Protein AF-A0A6J4K9T1-F1 (afdb_monomer)

Structure (mmCIF, N/CA/C/O backbone):
data_AF-A0A6J4K9T1-F1
#
_entry.id   AF-A0A6J4K9T1-F1
#
loop_
_atom_site.group_PDB
_atom_site.id
_atom_site.type_symbol
_atom_site.label_atom_id
_atom_site.label_alt_id
_atom_site.label_comp_id
_atom_site.label_asym_id
_atom_site.label_entity_id
_atom_site.label_seq_id
_atom_site.pdbx_PDB_ins_code
_atom_site.Cartn_x
_atom_site.Cartn_y
_atom_site.Cartn_z
_atom_site.occupancy
_atom_site.B_iso_or_equiv
_atom_site.auth_seq_id
_atom_site.auth_comp_id
_atom_site.auth_asym_id
_atom_site.auth_atom_id
_atom_site.pdbx_PDB_model_num
ATOM 1 N N . MET A 1 1 ? 82.562 -18.255 60.344 1.00 40.81 1 MET A N 1
ATOM 2 C CA . MET A 1 1 ? 82.765 -16.790 60.296 1.00 40.81 1 MET A CA 1
ATOM 3 C C . MET A 1 1 ? 81.410 -16.112 60.140 1.00 40.81 1 MET A C 1
ATOM 5 O O . MET A 1 1 ? 80.478 -16.750 59.678 1.00 40.81 1 MET A O 1
ATOM 9 N N . ARG A 1 2 ? 81.331 -14.870 60.625 1.00 43.62 2 ARG A N 1
ATOM 10 C CA . ARG A 1 2 ? 80.206 -13.910 60.675 1.00 43.62 2 ARG A CA 1
ATOM 11 C C . ARG A 1 2 ? 79.431 -13.850 59.331 1.00 43.62 2 ARG A C 1
ATOM 13 O O . ARG A 1 2 ? 80.030 -14.146 58.314 1.00 43.62 2 ARG A O 1
ATOM 20 N N . ALA A 1 3 ? 78.158 -13.469 59.212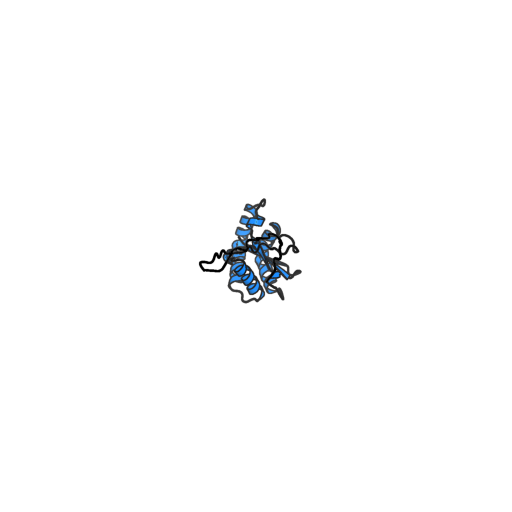 1.00 42.16 3 ALA A N 1
ATOM 21 C CA . ALA A 1 3 ? 77.449 -12.377 59.871 1.00 42.16 3 ALA A CA 1
ATOM 22 C C . ALA A 1 3 ? 75.918 -12.480 59.677 1.00 42.16 3 ALA A C 1
ATOM 24 O O . ALA A 1 3 ? 75.427 -13.123 58.754 1.00 42.16 3 ALA A O 1
ATOM 25 N N . ARG A 1 4 ? 75.197 -11.782 60.561 1.00 47.41 4 ARG A N 1
ATOM 26 C CA . ARG A 1 4 ? 73.766 -11.448 60.510 1.00 47.41 4 ARG A CA 1
ATOM 27 C C . ARG A 1 4 ? 73.543 -10.258 59.558 1.00 47.41 4 ARG A C 1
ATOM 29 O O . ARG A 1 4 ? 74.331 -9.321 59.610 1.00 47.41 4 ARG A O 1
ATOM 36 N N . ALA A 1 5 ? 72.430 -10.252 58.827 1.00 46.69 5 ALA A N 1
ATOM 37 C CA . ALA A 1 5 ? 71.669 -9.070 58.379 1.00 46.69 5 ALA A CA 1
ATOM 38 C C . ALA A 1 5 ? 70.255 -9.598 58.036 1.00 46.69 5 ALA A C 1
ATOM 40 O O . ALA A 1 5 ? 70.152 -10.506 57.223 1.00 46.69 5 ALA A O 1
ATOM 41 N N . LEU A 1 6 ? 69.156 -9.351 58.757 1.00 39.47 6 LEU A N 1
ATOM 42 C CA . LEU A 1 6 ? 68.533 -8.147 59.325 1.00 39.47 6 LEU A CA 1
ATOM 43 C C . LEU A 1 6 ? 67.742 -7.299 58.287 1.00 39.47 6 LEU A C 1
ATOM 45 O O . LEU A 1 6 ? 68.306 -6.349 57.771 1.00 39.47 6 LEU A O 1
ATOM 49 N N . ILE A 1 7 ? 66.442 -7.649 58.099 1.00 48.06 7 ILE A N 1
ATOM 50 C CA . ILE A 1 7 ? 65.214 -6.777 58.089 1.00 48.06 7 ILE A CA 1
ATOM 51 C C . ILE A 1 7 ? 65.052 -5.757 56.907 1.00 48.06 7 ILE A C 1
ATOM 53 O O . ILE A 1 7 ? 66.065 -5.227 56.474 1.00 48.06 7 ILE A O 1
ATOM 57 N N . PRO A 1 8 ? 63.844 -5.303 56.445 1.00 48.94 8 PRO A N 1
ATOM 58 C CA . PRO A 1 8 ? 62.465 -5.850 56.388 1.00 48.94 8 PRO A CA 1
ATOM 59 C C . PRO A 1 8 ? 61.668 -5.568 55.067 1.00 48.94 8 PRO A C 1
ATOM 61 O O . PRO A 1 8 ? 62.062 -4.782 54.218 1.00 48.94 8 PRO A O 1
ATOM 64 N N . ALA A 1 9 ? 60.467 -6.163 55.005 1.00 46.88 9 ALA A N 1
ATOM 65 C CA . ALA A 1 9 ? 59.168 -5.631 54.544 1.00 46.88 9 ALA A CA 1
ATOM 66 C C . ALA A 1 9 ? 59.029 -4.829 53.231 1.00 46.88 9 ALA A C 1
ATOM 68 O O . ALA A 1 9 ? 59.415 -3.669 53.136 1.00 46.88 9 ALA A O 1
ATOM 69 N N . ALA A 1 10 ? 58.196 -5.369 52.334 1.00 46.88 10 ALA A N 1
ATOM 70 C CA . ALA A 1 10 ? 57.276 -4.568 51.532 1.00 46.88 10 ALA A CA 1
ATOM 71 C C . ALA A 1 10 ? 55.947 -5.317 51.322 1.00 46.88 10 ALA A C 1
ATOM 73 O O . ALA A 1 10 ? 55.868 -6.303 50.600 1.00 46.88 10 ALA A O 1
ATOM 74 N N . PHE A 1 11 ? 54.955 -4.832 52.066 1.00 43.28 11 PHE A N 1
ATOM 75 C CA . PHE A 1 11 ? 53.536 -4.653 51.763 1.00 43.28 11 PHE A CA 1
ATOM 76 C C . PHE A 1 11 ? 52.710 -5.714 51.012 1.00 43.28 11 PHE A C 1
ATOM 78 O O . PHE A 1 11 ? 52.914 -6.053 49.853 1.00 43.28 11 PHE A O 1
ATOM 85 N N . PHE A 1 12 ? 51.652 -6.090 51.734 1.00 43.56 12 PHE A N 1
ATOM 86 C CA . PHE A 1 12 ? 50.377 -6.649 51.306 1.00 43.56 12 PHE A CA 1
ATOM 87 C C . PHE A 1 12 ? 49.790 -5.985 50.053 1.00 43.56 12 PHE A C 1
ATOM 89 O O . PHE A 1 12 ? 49.706 -4.763 49.965 1.00 43.56 12 PHE A O 1
ATOM 96 N N . GLY A 1 13 ? 49.244 -6.826 49.178 1.00 38.72 13 GLY A N 1
ATOM 97 C CA . GLY A 1 13 ? 48.376 -6.439 48.071 1.00 38.72 13 GLY A CA 1
ATOM 98 C C . GLY A 1 13 ? 47.809 -7.673 47.371 1.00 38.72 13 GLY A C 1
ATOM 99 O O . GLY A 1 13 ? 48.145 -7.939 46.225 1.00 38.72 13 GLY A O 1
ATOM 100 N N . LEU A 1 14 ? 47.007 -8.475 48.081 1.00 46.84 14 LEU A N 1
ATOM 101 C CA . LEU A 1 14 ? 46.292 -9.617 47.506 1.00 46.84 14 LEU A CA 1
ATOM 102 C C . LEU A 1 14 ? 45.036 -9.108 46.782 1.00 46.84 14 LEU A C 1
ATOM 104 O O . LEU A 1 14 ? 44.021 -8.846 47.422 1.00 46.84 14 LEU A O 1
ATOM 108 N N . ALA A 1 15 ? 45.101 -8.977 45.458 1.00 44.16 15 ALA A N 1
ATOM 109 C CA . ALA A 1 15 ? 43.915 -8.871 44.614 1.00 44.16 15 ALA A CA 1
ATOM 110 C C . ALA A 1 15 ? 43.649 -10.239 43.971 1.00 44.16 15 ALA A C 1
ATOM 112 O O . ALA A 1 15 ? 44.439 -10.744 43.175 1.00 44.16 15 ALA A O 1
ATOM 113 N N . LEU A 1 16 ? 42.543 -10.847 44.391 1.00 42.44 16 LEU A N 1
ATOM 114 C CA . LEU A 1 16 ? 41.995 -12.110 43.916 1.00 42.44 16 LEU A CA 1
ATOM 115 C C . LEU A 1 16 ? 41.516 -11.953 42.461 1.00 42.44 16 LEU A C 1
ATOM 117 O O . LEU A 1 16 ? 40.487 -11.330 42.217 1.00 42.44 16 LEU A O 1
ATOM 121 N N . VAL A 1 17 ? 42.242 -12.531 41.502 1.00 50.34 17 VAL A N 1
ATOM 122 C CA . VAL A 1 17 ? 41.735 -12.805 40.147 1.00 50.34 17 VAL A CA 1
ATOM 123 C C . VAL A 1 17 ? 41.299 -14.266 40.119 1.00 50.34 17 VAL A C 1
ATOM 125 O O . VAL A 1 17 ? 42.123 -15.175 40.198 1.00 50.34 17 VAL A O 1
ATOM 128 N N . ALA A 1 18 ? 39.987 -14.486 40.067 1.00 45.41 18 ALA A N 1
ATOM 129 C CA . ALA A 1 18 ? 39.406 -15.805 39.875 1.00 45.41 18 ALA A CA 1
ATOM 130 C C . ALA A 1 18 ? 39.447 -16.182 38.380 1.00 45.41 18 ALA A C 1
ATOM 132 O O . ALA A 1 18 ? 38.929 -15.451 37.540 1.00 45.41 18 ALA A O 1
ATOM 133 N N . THR A 1 19 ? 40.127 -17.304 38.100 1.00 47.69 19 THR A N 1
ATOM 134 C CA . THR A 1 19 ? 39.741 -18.446 37.231 1.00 47.69 19 THR A CA 1
ATOM 135 C C . THR A 1 19 ? 38.501 -18.257 36.345 1.00 47.69 19 THR A C 1
ATOM 137 O O . THR A 1 19 ? 37.472 -17.814 36.830 1.00 47.69 19 THR A O 1
ATOM 140 N N . GLY A 1 20 ? 38.451 -18.667 35.077 1.00 37.41 20 GLY A N 1
ATOM 141 C CA . GLY A 1 20 ? 39.096 -19.803 34.408 1.00 37.41 20 GLY A CA 1
ATOM 142 C C . GLY A 1 20 ? 38.054 -20.485 33.490 1.00 37.41 20 GLY A C 1
ATOM 143 O O . GLY A 1 20 ? 36.870 -20.463 33.801 1.00 37.41 20 GLY A O 1
ATOM 144 N N . CYS A 1 21 ? 38.513 -21.014 32.353 1.00 39.00 21 CYS A N 1
ATOM 145 C CA . CYS A 1 21 ? 37.803 -21.570 31.184 1.00 39.00 21 CYS A CA 1
ATOM 146 C C . CYS A 1 21 ? 36.594 -22.525 31.367 1.00 39.00 21 CYS A C 1
ATOM 148 O O . CYS A 1 21 ? 36.628 -23.417 32.206 1.00 39.00 21 CYS A O 1
ATOM 150 N N . SER A 1 22 ? 35.664 -22.390 30.402 1.00 39.03 22 SER A N 1
ATOM 151 C CA . SER A 1 22 ? 35.037 -23.397 29.503 1.00 39.03 22 SER A CA 1
ATOM 152 C C . SER A 1 22 ? 34.333 -24.644 30.065 1.00 39.03 22 SER A C 1
ATOM 154 O O . SER A 1 22 ? 34.987 -25.509 30.631 1.00 39.03 22 SER A O 1
ATOM 156 N N . ASP A 1 23 ? 33.036 -24.830 29.761 1.00 34.09 23 ASP A N 1
ATOM 157 C CA . ASP A 1 23 ? 32.579 -25.603 28.583 1.00 34.09 23 ASP A CA 1
ATOM 158 C C . ASP A 1 23 ? 31.049 -25.499 28.333 1.00 34.09 23 ASP A C 1
ATOM 160 O O . ASP A 1 23 ? 30.297 -24.962 29.142 1.00 34.09 23 ASP A O 1
ATOM 164 N N . SER A 1 24 ? 30.640 -25.968 27.155 1.00 46.19 24 SER A N 1
ATOM 165 C CA . SER A 1 24 ? 29.452 -25.661 26.334 1.00 46.19 24 SER A CA 1
ATOM 166 C C . SER A 1 24 ? 28.069 -26.146 26.822 1.00 46.19 24 SER A C 1
ATOM 168 O O . SER A 1 24 ? 27.961 -27.272 27.293 1.00 46.19 24 SER A O 1
ATOM 170 N N . ALA A 1 25 ? 26.996 -25.373 26.550 1.00 39.28 25 ALA A N 1
ATOM 171 C CA . ALA A 1 25 ? 25.706 -25.863 26.010 1.00 39.28 25 ALA A CA 1
ATOM 172 C C . ALA A 1 25 ? 24.668 -24.736 25.774 1.00 39.28 25 ALA A C 1
ATOM 174 O O . ALA A 1 25 ? 24.309 -24.001 26.688 1.00 39.28 25 ALA A O 1
ATOM 175 N N . THR A 1 26 ? 24.127 -24.724 24.552 1.00 39.22 26 THR A N 1
ATOM 176 C CA . THR A 1 26 ? 22.785 -24.256 24.153 1.00 39.22 26 THR A CA 1
ATOM 177 C C . THR A 1 26 ? 22.510 -22.746 24.106 1.00 39.22 26 THR A C 1
ATOM 179 O O . THR A 1 26 ? 22.250 -22.066 25.092 1.00 39.22 26 THR A O 1
ATOM 182 N N . THR A 1 27 ? 22.490 -22.272 22.862 1.00 47.31 27 THR A N 1
ATOM 183 C CA . THR A 1 27 ? 21.878 -21.057 22.316 1.00 47.31 27 THR A CA 1
ATOM 184 C C . THR A 1 27 ? 20.564 -20.655 22.996 1.00 47.31 27 THR A C 1
ATOM 186 O O . THR A 1 27 ? 19.648 -21.473 23.070 1.00 47.31 27 THR A O 1
ATOM 189 N N . PRO A 1 28 ? 20.381 -19.364 23.313 1.00 43.66 28 PRO A N 1
ATOM 190 C CA . PRO A 1 28 ? 19.084 -18.727 23.208 1.00 43.66 28 PRO A CA 1
ATOM 191 C C . PRO A 1 28 ? 19.063 -17.885 21.927 1.00 43.66 28 PRO A C 1
ATOM 193 O O . PRO A 1 28 ? 19.606 -16.784 21.881 1.00 43.66 28 PRO A O 1
ATOM 196 N N . ALA A 1 29 ? 18.436 -18.419 20.880 1.00 51.06 29 ALA A N 1
ATOM 197 C CA . ALA A 1 29 ? 17.723 -17.562 19.942 1.00 51.06 29 ALA A CA 1
ATOM 198 C C . ALA A 1 29 ? 16.371 -17.230 20.591 1.00 51.06 29 ALA A C 1
ATOM 200 O O . ALA A 1 29 ? 15.671 -18.137 21.042 1.00 51.06 29 ALA A O 1
ATOM 201 N N . PRO A 1 30 ? 16.070 -15.939 20.732 1.00 46.06 30 PRO A N 1
ATOM 202 C CA . PRO A 1 30 ? 14.807 -15.414 20.229 1.00 46.06 30 PRO A CA 1
ATOM 203 C C . PRO A 1 30 ? 15.136 -14.238 19.295 1.00 46.06 30 PRO A C 1
ATOM 205 O O . PRO A 1 30 ? 15.880 -13.328 19.650 1.00 46.06 30 PRO A O 1
ATOM 208 N N . GLU A 1 31 ? 14.874 -14.387 18.000 1.00 42.47 31 GLU A N 1
ATOM 209 C CA . GLU A 1 31 ? 13.623 -13.949 17.361 1.00 42.47 31 GLU A CA 1
ATOM 210 C C . GLU A 1 31 ? 13.395 -12.434 17.460 1.00 42.47 31 GLU A C 1
ATOM 212 O O . GLU A 1 31 ? 13.218 -11.869 18.534 1.00 42.47 31 GLU A O 1
ATOM 217 N N . ALA A 1 32 ? 13.383 -11.815 16.274 1.00 44.53 32 ALA A N 1
ATOM 218 C CA . ALA A 1 32 ? 12.759 -10.537 15.959 1.00 44.53 32 ALA A CA 1
ATOM 219 C C . ALA A 1 32 ? 13.144 -9.352 16.862 1.00 44.53 32 ALA A C 1
ATOM 221 O O . ALA A 1 32 ? 12.341 -8.810 17.620 1.00 44.53 32 ALA A O 1
ATOM 222 N N . ALA A 1 33 ? 14.370 -8.855 16.682 1.00 41.62 33 ALA A N 1
ATOM 223 C CA . ALA A 1 33 ? 14.696 -7.481 17.039 1.00 41.62 33 ALA A CA 1
ATOM 224 C C . ALA A 1 33 ? 13.925 -6.514 16.118 1.00 41.62 33 ALA A C 1
ATOM 226 O O . ALA A 1 33 ? 14.439 -6.064 15.101 1.00 41.62 33 ALA A O 1
ATOM 227 N N . SER A 1 34 ? 12.675 -6.233 16.489 1.00 40.00 34 SER A N 1
ATOM 228 C CA . SER A 1 34 ? 11.988 -4.946 16.344 1.00 40.00 34 SER A CA 1
ATOM 229 C C . SER A 1 34 ? 12.433 -4.071 15.160 1.00 40.00 34 SER A C 1
ATOM 231 O O . SER A 1 34 ? 13.280 -3.187 15.322 1.00 40.00 34 SER A O 1
ATOM 233 N N . PHE A 1 35 ? 11.764 -4.199 14.011 1.00 41.78 35 PHE A N 1
ATOM 234 C CA . PHE A 1 35 ? 11.728 -3.148 12.985 1.00 41.78 35 PHE A CA 1
ATOM 235 C C . PHE A 1 35 ? 10.827 -1.982 13.430 1.00 41.78 35 PHE A C 1
ATOM 237 O O . PHE A 1 35 ? 9.930 -1.536 12.728 1.00 41.78 35 PHE A O 1
ATOM 244 N N . ALA A 1 36 ? 11.082 -1.448 14.623 1.00 45.38 36 ALA A N 1
ATOM 245 C CA . ALA A 1 36 ? 10.528 -0.181 15.078 1.00 45.38 36 ALA A CA 1
ATOM 246 C C . ALA A 1 36 ? 11.588 0.910 14.897 1.00 45.38 36 ALA A C 1
ATOM 248 O O . ALA A 1 36 ? 12.098 1.482 15.858 1.00 45.38 36 ALA A O 1
ATOM 249 N N . ARG A 1 37 ? 11.950 1.198 13.646 1.00 39.38 37 ARG A N 1
ATOM 250 C CA . ARG A 1 37 ? 12.566 2.478 13.276 1.00 39.38 37 ARG A CA 1
ATOM 251 C C . ARG A 1 37 ? 11.948 2.952 11.976 1.00 39.38 37 ARG A C 1
ATOM 253 O O . ARG A 1 37 ? 12.546 2.889 10.911 1.00 39.38 37 ARG A O 1
ATOM 260 N N . GLN A 1 38 ? 10.724 3.458 12.114 1.00 44.59 38 GLN A N 1
ATOM 261 C CA . GLN A 1 38 ? 10.197 4.439 11.181 1.00 44.59 38 GLN A CA 1
ATOM 262 C C . GLN A 1 38 ? 11.260 5.526 11.005 1.00 44.59 38 GLN A C 1
ATOM 264 O O . GLN A 1 38 ? 11.734 6.100 11.987 1.00 44.59 38 GLN A O 1
ATOM 269 N N . ASN A 1 39 ? 11.645 5.772 9.759 1.00 34.34 39 ASN A N 1
ATOM 270 C CA . ASN A 1 39 ? 12.416 6.938 9.375 1.00 34.34 39 ASN A CA 1
ATOM 271 C C . ASN A 1 39 ? 11.690 8.197 9.907 1.00 34.34 39 ASN A C 1
ATOM 273 O O . ASN A 1 39 ? 10.565 8.464 9.485 1.00 34.34 39 ASN A O 1
ATOM 277 N N . PRO A 1 40 ? 12.265 8.956 10.860 1.00 37.34 40 PRO A N 1
ATOM 278 C CA . PRO A 1 40 ? 11.578 10.074 11.511 1.00 37.34 40 PRO A CA 1
ATOM 279 C C . PRO A 1 40 ? 11.470 11.336 10.635 1.00 37.34 40 PRO A C 1
ATOM 281 O O . PRO A 1 40 ? 11.013 12.367 11.120 1.00 37.34 40 PRO A O 1
ATOM 284 N N . ASN A 1 41 ? 11.890 11.287 9.364 1.00 37.81 41 ASN A N 1
ATOM 285 C CA . ASN A 1 41 ? 11.949 12.455 8.476 1.00 37.81 41 ASN A CA 1
ATOM 286 C C . ASN A 1 41 ? 10.816 12.559 7.443 1.00 37.81 41 ASN A C 1
ATOM 288 O O . ASN A 1 41 ? 10.856 13.432 6.579 1.00 37.81 41 ASN A O 1
ATOM 292 N N . THR A 1 42 ? 9.787 11.722 7.523 1.00 46.84 42 THR A N 1
ATOM 293 C CA . THR A 1 42 ? 8.677 11.711 6.557 1.00 46.84 42 THR A CA 1
ATOM 294 C C . THR A 1 42 ? 7.368 11.581 7.324 1.00 46.84 42 THR A C 1
ATOM 296 O O . THR A 1 42 ? 7.241 10.696 8.166 1.00 46.84 42 THR A O 1
ATOM 299 N N . GLY A 1 43 ? 6.446 12.525 7.103 1.00 56.50 43 GLY A N 1
ATOM 300 C CA . GLY A 1 43 ? 5.259 12.767 7.928 1.00 56.50 43 GLY A CA 1
ATOM 301 C C . GLY A 1 43 ? 4.527 11.500 8.376 1.00 56.50 43 GLY A C 1
ATOM 302 O O . GLY A 1 43 ? 4.362 10.547 7.618 1.00 56.50 43 GLY A O 1
ATOM 303 N N . GLN A 1 44 ? 4.093 11.495 9.634 1.00 66.56 44 GLN A N 1
ATOM 304 C CA . GLN A 1 44 ? 3.349 10.389 10.225 1.00 66.56 44 GLN A CA 1
ATOM 305 C C . GLN A 1 44 ? 2.117 10.073 9.363 1.00 66.56 44 GLN A C 1
ATOM 307 O O . GLN A 1 44 ? 1.254 10.929 9.185 1.00 66.56 44 GLN A O 1
ATOM 312 N N . ALA A 1 45 ? 2.042 8.854 8.821 1.00 81.69 45 ALA A N 1
ATOM 313 C CA . ALA A 1 45 ? 0.829 8.378 8.151 1.00 81.69 45 ALA A CA 1
ATOM 314 C C . ALA A 1 45 ? -0.377 8.542 9.087 1.00 81.69 45 ALA A C 1
ATOM 316 O O . ALA A 1 45 ? -0.294 8.210 10.270 1.00 81.69 45 ALA A O 1
ATOM 317 N N . THR A 1 46 ? -1.479 9.071 8.560 1.00 88.50 46 THR A N 1
ATOM 318 C CA . THR A 1 46 ? -2.706 9.323 9.324 1.00 88.50 46 THR A CA 1
ATOM 319 C C . THR A 1 46 ? -3.843 8.421 8.850 1.00 88.50 46 THR A C 1
ATOM 321 O O . THR A 1 46 ? -3.796 7.869 7.752 1.00 88.50 46 THR A O 1
ATOM 324 N N . PHE A 1 47 ? -4.916 8.331 9.639 1.00 88.00 47 PHE A N 1
ATOM 325 C CA . PHE A 1 47 ? -6.155 7.670 9.215 1.00 88.00 47 PHE A CA 1
ATOM 326 C C . PHE A 1 47 ? -6.699 8.245 7.893 1.00 88.00 47 PHE A C 1
ATOM 328 O O . PHE A 1 47 ? -7.187 7.506 7.045 1.00 88.00 47 PHE A O 1
ATOM 335 N N . GLY A 1 48 ? -6.550 9.555 7.668 1.00 87.06 48 GLY A N 1
ATOM 336 C CA . GLY A 1 48 ? -6.932 10.190 6.405 1.00 87.06 48 GLY A CA 1
ATOM 337 C C . GLY A 1 48 ? -6.115 9.692 5.209 1.00 87.06 48 GLY A C 1
ATOM 338 O O . GLY A 1 48 ? -6.690 9.470 4.147 1.00 87.06 48 GLY A O 1
ATOM 339 N N . ASN A 1 49 ? -4.807 9.460 5.387 1.00 89.56 49 ASN A N 1
ATOM 340 C CA . ASN A 1 49 ? -3.954 8.875 4.344 1.00 89.56 49 ASN A CA 1
ATOM 341 C C . ASN A 1 49 ? -4.415 7.463 3.979 1.00 89.56 49 ASN A C 1
ATOM 343 O O . ASN A 1 49 ? -4.515 7.154 2.800 1.00 89.56 49 ASN A O 1
ATOM 347 N N . LEU A 1 50 ? -4.757 6.638 4.973 1.00 91.19 50 LEU A N 1
ATOM 348 C CA . LEU A 1 50 ? -5.273 5.288 4.738 1.00 91.19 50 LEU A CA 1
ATOM 349 C C . LEU A 1 50 ? -6.568 5.309 3.914 1.00 91.19 50 LEU A C 1
ATOM 351 O O . LEU A 1 50 ? -6.674 4.612 2.909 1.00 91.19 50 LEU A O 1
ATOM 355 N N . ILE A 1 51 ? -7.546 6.131 4.310 1.00 91.25 51 ILE A N 1
ATOM 356 C CA . ILE A 1 51 ? -8.819 6.234 3.580 1.00 91.25 51 ILE A CA 1
ATOM 357 C C . ILE A 1 51 ? -8.594 6.767 2.159 1.00 91.25 51 ILE A C 1
ATOM 359 O O . ILE A 1 51 ? -9.212 6.282 1.212 1.00 91.25 51 ILE A O 1
ATOM 363 N N . ALA A 1 52 ? -7.693 7.738 1.985 1.00 90.94 52 ALA A N 1
ATOM 364 C CA . ALA A 1 52 ? -7.325 8.231 0.662 1.00 90.94 52 ALA A CA 1
ATOM 365 C C . ALA A 1 52 ? -6.654 7.142 -0.190 1.00 90.94 52 ALA A C 1
ATOM 367 O O . ALA A 1 52 ? -7.002 7.007 -1.359 1.00 90.94 52 ALA A O 1
ATOM 368 N N . ALA A 1 53 ? -5.750 6.350 0.388 1.00 93.38 53 ALA A N 1
ATOM 369 C CA . ALA A 1 53 ? -5.071 5.254 -0.294 1.00 93.38 53 ALA A CA 1
ATOM 370 C C . ALA A 1 53 ? -6.052 4.160 -0.735 1.00 93.38 53 ALA A C 1
ATOM 372 O O . ALA A 1 53 ? -5.998 3.730 -1.884 1.00 93.38 53 ALA A O 1
ATOM 373 N N . LEU A 1 54 ? -6.998 3.780 0.135 1.00 93.12 54 LEU A N 1
ATOM 374 C CA . LEU A 1 54 ? -8.070 2.826 -0.180 1.00 93.12 54 LEU A CA 1
ATOM 375 C C . LEU A 1 54 ? -8.938 3.297 -1.349 1.00 93.12 54 LEU A C 1
ATOM 377 O O . LEU A 1 54 ? -9.219 2.529 -2.257 1.00 93.12 54 LEU A O 1
ATOM 381 N N . ASN A 1 55 ? -9.317 4.574 -1.363 1.00 92.00 55 ASN A N 1
ATOM 382 C CA . ASN A 1 55 ? -10.151 5.124 -2.434 1.00 92.00 55 ASN A CA 1
ATOM 383 C C . ASN A 1 55 ? -9.385 5.366 -3.749 1.00 92.00 55 ASN A C 1
ATOM 385 O O . ASN A 1 55 ? -10.000 5.731 -4.74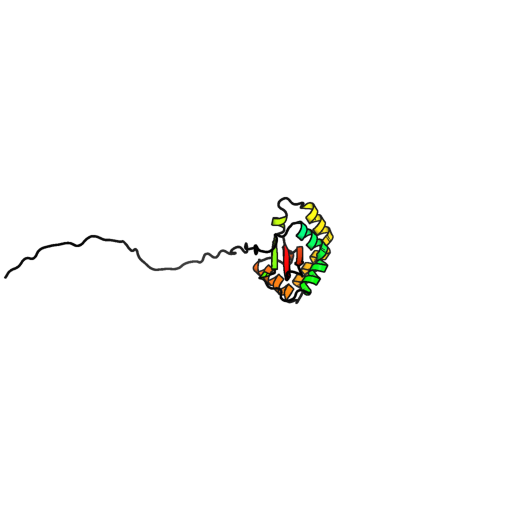8 1.00 92.00 55 ASN A O 1
ATOM 389 N N . ASN A 1 56 ? -8.053 5.229 -3.756 1.00 93.62 56 ASN A N 1
ATOM 390 C CA . ASN A 1 56 ? -7.197 5.504 -4.915 1.00 93.62 56 ASN A CA 1
ATOM 391 C C . ASN A 1 56 ? -6.269 4.326 -5.260 1.00 93.62 56 ASN A C 1
ATOM 393 O O . ASN A 1 56 ? -5.231 4.531 -5.890 1.00 93.62 56 ASN A O 1
ATOM 397 N N . VAL A 1 57 ? -6.637 3.093 -4.896 1.00 93.31 57 VAL A N 1
ATOM 398 C CA . VAL A 1 57 ? -5.801 1.897 -5.104 1.00 93.31 57 VAL A CA 1
ATOM 399 C C . VAL A 1 57 ? -5.322 1.763 -6.551 1.00 93.31 57 VAL A C 1
ATOM 401 O O . VAL A 1 57 ? -4.123 1.639 -6.783 1.00 93.31 57 VAL A O 1
ATOM 404 N N . ALA A 1 58 ? -6.221 1.868 -7.535 1.00 92.31 58 ALA A N 1
ATOM 405 C CA . ALA A 1 58 ? -5.851 1.751 -8.948 1.00 92.31 58 ALA A CA 1
ATOM 406 C C . ALA A 1 58 ? -4.830 2.817 -9.390 1.00 92.31 58 ALA A C 1
ATOM 408 O O . ALA A 1 58 ? -3.918 2.535 -10.165 1.00 92.31 58 ALA A O 1
ATOM 409 N N . VAL A 1 59 ? -4.957 4.047 -8.881 1.00 93.88 59 VAL A N 1
ATOM 410 C CA . VAL A 1 59 ? -3.998 5.128 -9.156 1.00 93.88 59 VAL A CA 1
ATOM 411 C C . VAL A 1 59 ? -2.653 4.820 -8.507 1.00 93.88 59 VAL A C 1
ATOM 413 O O . VAL A 1 59 ? -1.618 4.989 -9.142 1.00 93.88 59 VAL A O 1
ATOM 416 N N . ASN A 1 60 ? -2.661 4.321 -7.273 1.00 94.12 60 ASN A N 1
ATOM 417 C CA . ASN A 1 60 ? -1.444 3.992 -6.541 1.00 94.12 60 ASN A CA 1
ATOM 418 C C . ASN A 1 60 ? -0.703 2.786 -7.133 1.00 94.12 60 ASN A C 1
ATOM 420 O O . ASN A 1 60 ? 0.522 2.806 -7.160 1.00 94.12 60 ASN A O 1
ATOM 424 N N . ILE A 1 61 ? -1.406 1.801 -7.699 1.00 94.19 61 ILE A N 1
ATOM 425 C CA . ILE A 1 61 ? -0.788 0.724 -8.492 1.00 94.19 61 ILE A CA 1
ATOM 426 C C . ILE A 1 61 ? -0.052 1.311 -9.702 1.00 94.19 61 ILE A C 1
ATOM 428 O O . ILE A 1 61 ? 1.151 1.108 -9.841 1.00 94.19 61 ILE A O 1
ATOM 432 N N . ASN A 1 62 ? -0.737 2.115 -10.523 1.00 94.31 62 ASN A N 1
ATOM 433 C CA . ASN A 1 62 ? -0.119 2.739 -11.700 1.00 94.31 62 ASN A CA 1
ATOM 434 C C . ASN A 1 62 ? 1.074 3.633 -11.317 1.00 94.31 62 ASN A C 1
ATOM 436 O O . ASN A 1 62 ? 2.089 3.667 -12.009 1.00 94.31 62 ASN A O 1
ATOM 440 N N . ASN A 1 63 ? 0.961 4.363 -10.206 1.00 94.38 63 ASN A N 1
ATOM 441 C CA . ASN A 1 63 ? 2.039 5.200 -9.695 1.00 94.38 63 ASN A CA 1
ATOM 442 C C . ASN A 1 63 ? 3.236 4.364 -9.234 1.00 94.38 63 ASN A C 1
ATOM 444 O O . ASN A 1 63 ? 4.368 4.764 -9.492 1.00 94.38 63 ASN A O 1
ATOM 448 N N . LEU A 1 64 ? 3.006 3.220 -8.579 1.00 94.00 64 LEU A N 1
ATOM 449 C CA . LEU A 1 64 ? 4.073 2.310 -8.163 1.00 94.00 64 LEU A CA 1
ATOM 450 C C . LEU A 1 64 ? 4.820 1.763 -9.379 1.00 94.00 64 LEU A C 1
ATOM 452 O O . LEU A 1 64 ? 6.045 1.711 -9.369 1.00 94.00 64 LEU A O 1
ATOM 456 N N . GLU A 1 65 ? 4.103 1.412 -10.445 1.00 93.00 65 GLU A N 1
ATOM 457 C CA . GLU A 1 65 ? 4.724 0.967 -11.695 1.00 93.00 65 GLU A CA 1
ATOM 458 C C . GLU A 1 65 ? 5.528 2.074 -12.386 1.00 93.00 65 GLU A C 1
ATOM 460 O O . GLU A 1 65 ? 6.526 1.785 -13.045 1.00 93.00 65 GLU A O 1
ATOM 465 N N . ALA A 1 66 ? 5.102 3.331 -12.238 1.00 92.00 66 ALA A N 1
ATOM 466 C CA . ALA A 1 66 ? 5.731 4.494 -12.858 1.00 92.00 66 ALA A CA 1
ATOM 467 C C . ALA A 1 66 ? 6.909 5.080 -12.059 1.00 92.00 66 ALA A C 1
ATOM 469 O O . ALA A 1 66 ? 7.628 5.941 -12.581 1.00 92.00 66 ALA A O 1
ATOM 470 N N . LEU A 1 67 ? 7.105 4.663 -10.803 1.00 91.44 67 LEU A N 1
ATOM 471 C CA . LEU A 1 67 ? 8.265 5.071 -10.017 1.00 91.44 67 LEU A CA 1
ATOM 472 C C . LEU A 1 67 ? 9.555 4.574 -10.676 1.00 91.44 67 LEU A C 1
ATOM 474 O O . LEU A 1 67 ? 9.625 3.466 -11.200 1.00 91.44 67 LEU A O 1
ATOM 478 N N . ASN A 1 68 ? 10.591 5.405 -10.628 1.00 86.25 68 ASN A N 1
ATOM 479 C CA . ASN A 1 68 ? 11.939 5.012 -11.019 1.00 86.25 68 ASN A CA 1
ATOM 480 C C . ASN A 1 68 ? 12.805 5.007 -9.762 1.00 86.25 68 ASN A C 1
ATOM 482 O O . ASN A 1 68 ? 12.684 5.917 -8.942 1.00 86.25 68 ASN A O 1
ATOM 486 N N . ASP A 1 69 ? 13.668 4.001 -9.644 1.00 85.69 69 ASP A N 1
ATOM 487 C CA . ASP A 1 69 ? 14.676 3.892 -8.586 1.00 85.69 69 ASP A CA 1
ATOM 488 C C . ASP A 1 69 ? 14.107 3.824 -7.155 1.00 85.69 69 ASP A C 1
ATOM 490 O O . ASP A 1 69 ? 14.669 4.417 -6.233 1.00 85.69 69 ASP A O 1
ATOM 494 N N . LEU A 1 70 ? 13.004 3.089 -6.945 1.00 92.94 70 LEU A N 1
ATOM 495 C CA . LEU A 1 70 ? 12.538 2.788 -5.589 1.00 92.94 70 LEU A CA 1
ATOM 496 C C . LEU A 1 70 ? 13.614 1.982 -4.843 1.00 92.94 70 LEU A C 1
ATOM 498 O O . LEU A 1 70 ? 14.261 1.104 -5.414 1.00 92.94 70 LEU A O 1
ATOM 502 N N . THR A 1 71 ? 13.802 2.244 -3.554 1.00 93.00 71 THR A N 1
ATOM 503 C CA . THR A 1 71 ? 14.645 1.409 -2.692 1.00 93.00 71 THR A CA 1
ATOM 504 C C . THR A 1 71 ? 13.886 0.967 -1.447 1.00 93.00 71 THR A C 1
ATOM 506 O O . THR A 1 71 ? 12.872 1.548 -1.069 1.00 93.00 71 THR A O 1
ATOM 509 N N . VAL A 1 72 ? 14.411 -0.044 -0.750 1.00 91.56 72 VAL A N 1
ATOM 510 C CA . VAL A 1 72 ? 13.860 -0.532 0.530 1.00 91.56 72 VAL A CA 1
ATOM 511 C C . VAL A 1 72 ? 13.706 0.601 1.558 1.00 91.56 72 VAL A C 1
ATOM 513 O O . VAL A 1 72 ? 12.795 0.568 2.377 1.00 91.56 72 VAL A O 1
ATOM 516 N N . ALA A 1 73 ? 14.568 1.625 1.517 1.00 91.25 73 ALA A N 1
ATOM 517 C CA . ALA A 1 73 ? 14.511 2.759 2.443 1.00 91.25 73 ALA A CA 1
ATOM 518 C C . ALA A 1 73 ? 13.353 3.735 2.158 1.00 91.25 73 ALA A C 1
ATOM 520 O O . ALA A 1 73 ? 12.991 4.522 3.038 1.00 91.25 73 ALA A O 1
ATOM 521 N N . ASP A 1 74 ? 12.785 3.678 0.953 1.00 93.06 74 ASP A N 1
ATOM 522 C CA . ASP A 1 74 ? 11.685 4.531 0.497 1.00 93.06 74 ASP A CA 1
ATOM 523 C C . ASP A 1 74 ? 10.311 3.890 0.738 1.00 93.06 74 ASP A C 1
ATOM 525 O O . ASP A 1 74 ? 9.277 4.556 0.618 1.00 93.06 74 ASP A O 1
ATOM 529 N N . VAL A 1 75 ? 10.295 2.602 1.101 1.00 92.56 75 VAL A N 1
ATOM 530 C CA . VAL A 1 75 ? 9.088 1.859 1.461 1.00 92.56 75 VAL A CA 1
ATOM 531 C C . VAL A 1 75 ? 8.892 1.897 2.973 1.00 92.56 75 VAL A C 1
ATOM 533 O O . VAL A 1 75 ? 9.772 1.551 3.762 1.00 92.56 75 VAL A O 1
ATOM 536 N N . ARG A 1 76 ? 7.696 2.297 3.396 1.00 92.12 76 ARG A N 1
ATOM 537 C CA . ARG A 1 76 ? 7.285 2.346 4.798 1.00 92.12 76 ARG A CA 1
ATOM 538 C C . ARG A 1 76 ? 6.058 1.477 4.993 1.00 92.12 76 ARG A C 1
ATOM 540 O O . ARG A 1 76 ? 5.056 1.679 4.320 1.00 92.12 76 ARG A O 1
ATOM 547 N N . VAL A 1 77 ? 6.104 0.574 5.964 1.00 92.62 77 VAL A N 1
ATOM 548 C CA . VAL A 1 77 ? 4.949 -0.254 6.324 1.00 92.62 77 VAL A CA 1
ATOM 549 C C . VAL A 1 77 ? 4.285 0.290 7.582 1.00 92.62 77 VAL A C 1
ATOM 551 O O . VAL A 1 77 ? 4.963 0.705 8.526 1.00 92.62 77 VAL A O 1
ATOM 554 N N . ILE A 1 78 ? 2.955 0.341 7.569 1.00 91.62 78 ILE A N 1
ATOM 555 C CA . ILE A 1 78 ? 2.130 0.880 8.644 1.00 91.62 78 ILE A CA 1
ATOM 556 C C . ILE A 1 78 ? 1.074 -0.127 9.037 1.00 91.62 78 ILE A C 1
ATOM 558 O O . ILE A 1 78 ? 0.242 -0.514 8.217 1.00 91.62 78 ILE A O 1
ATOM 562 N N . ASN A 1 79 ? 1.087 -0.486 10.319 1.00 91.00 79 ASN A N 1
ATOM 563 C CA . ASN A 1 79 ? -0.001 -1.234 10.906 1.00 91.00 79 ASN A CA 1
ATOM 564 C C . ASN A 1 79 ? -1.220 -0.309 11.067 1.00 91.00 79 ASN A C 1
ATOM 566 O O . ASN A 1 79 ? -1.142 0.785 11.632 1.00 91.00 79 ASN A O 1
ATOM 570 N N . VAL A 1 80 ? -2.350 -0.735 10.516 1.00 89.94 80 VAL A N 1
ATOM 571 C CA . VAL A 1 80 ? -3.619 -0.008 10.539 1.00 89.94 80 VAL A CA 1
ATOM 572 C C . VAL A 1 80 ? -4.166 0.105 11.960 1.00 89.94 80 VAL A C 1
ATOM 574 O O . VAL A 1 80 ? -4.768 1.128 12.284 1.00 89.94 80 VAL A O 1
ATOM 577 N N . GLU A 1 81 ? -3.914 -0.874 12.829 1.00 88.00 81 GLU A N 1
ATOM 578 C CA . GLU A 1 81 ? -4.310 -0.845 14.240 1.00 88.00 81 GLU A CA 1
ATOM 579 C C . GLU A 1 81 ? -3.716 0.367 14.976 1.00 88.00 81 GLU A C 1
ATOM 581 O O . GLU A 1 81 ? -4.419 1.021 15.754 1.00 88.00 81 GLU A O 1
ATOM 586 N N . ASP A 1 82 ? -2.481 0.761 14.643 1.00 86.56 82 ASP A N 1
ATOM 587 C CA . ASP A 1 82 ? -1.837 1.961 15.198 1.00 86.56 82 ASP A CA 1
ATOM 588 C C . ASP A 1 82 ? -2.584 3.247 14.808 1.00 86.56 82 ASP A C 1
ATOM 590 O O . ASP A 1 82 ? -2.594 4.232 15.553 1.00 86.56 82 ASP A O 1
ATOM 594 N N . LEU A 1 83 ? -3.236 3.244 13.642 1.00 84.81 83 LEU A N 1
ATOM 595 C CA . LEU A 1 83 ? -4.029 4.365 13.143 1.00 84.81 83 LEU A CA 1
ATOM 596 C C . LEU A 1 83 ? -5.460 4.357 13.678 1.00 84.81 83 LEU A C 1
ATOM 598 O O . LEU A 1 83 ? -6.155 5.359 13.532 1.00 84.81 83 LEU A O 1
ATOM 602 N N . LEU A 1 84 ? -5.931 3.265 14.279 1.00 83.88 84 LEU A N 1
ATOM 603 C CA . LEU A 1 84 ? -7.307 3.147 14.762 1.00 83.88 84 LEU A CA 1
ATOM 604 C C . LEU A 1 84 ? -7.503 3.671 16.186 1.00 83.88 84 LEU A C 1
ATOM 606 O O . LEU A 1 84 ? -8.644 3.910 16.589 1.00 83.88 84 LEU A O 1
ATOM 610 N N . ASN A 1 85 ? -6.427 3.912 16.938 1.00 77.56 85 ASN A N 1
ATOM 611 C CA . ASN A 1 85 ? -6.513 4.368 18.322 1.00 77.56 85 ASN A CA 1
ATOM 612 C C . ASN A 1 85 ? -7.121 5.788 18.415 1.00 77.56 85 ASN A C 1
ATOM 614 O O . ASN A 1 85 ? -6.437 6.795 18.235 1.00 77.56 85 ASN A O 1
ATOM 618 N N . GLY A 1 86 ? -8.435 5.860 18.658 1.00 69.69 86 GLY A N 1
ATOM 619 C CA . GLY A 1 86 ? -9.217 7.103 18.691 1.00 69.69 86 GLY A CA 1
ATOM 620 C C . GLY A 1 86 ? -9.886 7.503 17.367 1.00 69.69 86 GLY A C 1
ATOM 621 O O . GLY A 1 86 ? -10.478 8.580 17.305 1.00 69.69 86 GLY A O 1
ATOM 622 N N . ASN A 1 87 ? -9.828 6.659 16.330 1.00 81.44 87 ASN A N 1
ATOM 623 C CA . ASN A 1 87 ? -10.447 6.915 15.023 1.00 81.44 87 ASN A CA 1
ATOM 624 C C . ASN A 1 87 ? -11.716 6.080 14.787 1.00 81.44 87 ASN A C 1
ATOM 626 O O . ASN A 1 87 ? -12.050 5.163 15.536 1.00 81.44 87 ASN A O 1
ATOM 630 N N . ASN A 1 88 ? -12.463 6.431 13.736 1.00 83.06 88 ASN A N 1
ATOM 631 C CA . ASN A 1 88 ? -13.737 5.795 13.421 1.00 83.06 88 ASN A CA 1
ATOM 632 C C . ASN A 1 88 ? -13.533 4.462 12.673 1.00 83.06 88 ASN A C 1
ATOM 634 O O . ASN A 1 88 ? -13.418 4.438 11.447 1.00 83.06 88 ASN A O 1
ATOM 638 N N . VAL A 1 89 ? -13.547 3.353 13.417 1.00 87.31 89 VAL A N 1
ATOM 639 C CA . VAL A 1 89 ? -13.474 1.982 12.874 1.00 87.31 89 VAL A CA 1
ATOM 640 C C . VAL A 1 89 ? -14.600 1.703 11.870 1.00 87.31 89 VAL A C 1
ATOM 642 O O . VAL A 1 89 ? -14.379 1.012 10.880 1.00 87.31 89 VAL A O 1
ATOM 645 N N . GLU A 1 90 ? -15.790 2.279 12.065 1.00 87.69 90 GLU A N 1
ATOM 646 C CA . GLU A 1 90 ? -16.911 2.132 11.129 1.00 87.69 90 GLU A CA 1
ATOM 647 C C . GLU A 1 90 ? -16.590 2.774 9.774 1.00 87.69 90 GLU A C 1
ATOM 649 O O . GLU A 1 90 ? -16.884 2.198 8.730 1.00 87.69 90 GLU A O 1
ATOM 654 N N . ALA A 1 91 ? -15.918 3.930 9.774 1.00 85.75 91 ALA A N 1
ATOM 655 C CA . ALA A 1 91 ? -15.481 4.578 8.541 1.00 85.75 91 ALA A CA 1
ATOM 656 C C . ALA A 1 91 ? -14.438 3.737 7.789 1.00 85.75 91 ALA A C 1
ATOM 658 O O . ALA A 1 91 ? -14.516 3.644 6.565 1.00 85.75 91 ALA A O 1
ATOM 659 N N . LEU A 1 92 ? -13.509 3.086 8.504 1.00 89.56 92 LEU A N 1
ATOM 660 C CA . LEU A 1 92 ? -12.571 2.146 7.886 1.00 89.56 92 LEU A CA 1
ATOM 661 C C . LEU A 1 92 ? -13.303 0.935 7.311 1.00 89.56 92 LEU A C 1
ATOM 663 O O . LEU A 1 92 ? -13.065 0.574 6.165 1.00 89.56 92 LEU A O 1
ATOM 667 N N . ASN A 1 93 ? -14.208 0.330 8.080 1.00 90.50 93 ASN A N 1
ATOM 668 C CA . ASN A 1 93 ? -14.952 -0.841 7.632 1.00 90.50 93 ASN A CA 1
ATOM 669 C C . ASN A 1 93 ? -15.798 -0.519 6.391 1.00 90.50 93 ASN A C 1
ATOM 671 O O . ASN A 1 93 ? -15.826 -1.288 5.437 1.00 90.50 93 ASN A O 1
ATOM 675 N N . ASN A 1 94 ? -16.432 0.654 6.355 1.00 89.50 94 ASN A N 1
ATOM 676 C CA . ASN A 1 94 ? -17.161 1.124 5.179 1.00 89.50 94 ASN A CA 1
ATOM 677 C C . ASN A 1 94 ? -16.229 1.346 3.982 1.00 89.50 94 ASN A C 1
ATOM 679 O O . ASN A 1 94 ? -16.570 0.949 2.871 1.00 89.50 94 ASN A O 1
ATOM 683 N N . ALA A 1 95 ? -15.053 1.944 4.191 1.00 89.75 95 ALA A N 1
ATOM 684 C CA . ALA A 1 95 ? -14.069 2.119 3.125 1.00 89.75 95 ALA A CA 1
ATOM 685 C C . ALA A 1 95 ? -13.560 0.772 2.590 1.00 89.75 95 ALA A C 1
ATOM 687 O O . ALA A 1 95 ? -13.487 0.602 1.379 1.00 89.75 95 ALA A O 1
ATOM 688 N N . LEU A 1 96 ? -13.274 -0.198 3.459 1.00 92.31 96 LEU A N 1
ATOM 689 C CA . LEU A 1 96 ? -12.863 -1.544 3.055 1.00 92.31 96 LEU A CA 1
ATOM 690 C C . LEU A 1 96 ? -13.965 -2.263 2.282 1.00 92.31 96 LEU A C 1
ATOM 692 O O . LEU A 1 96 ? -13.708 -2.755 1.194 1.00 92.31 96 LEU A O 1
ATOM 696 N N . ASN A 1 97 ? -15.202 -2.251 2.782 1.00 93.00 97 ASN A N 1
ATOM 697 C CA . ASN A 1 97 ? -16.330 -2.884 2.096 1.00 93.00 97 ASN A CA 1
ATOM 698 C C . ASN A 1 97 ? -16.598 -2.261 0.719 1.00 93.00 97 ASN A C 1
ATOM 700 O O . ASN A 1 97 ? -16.960 -2.967 -0.218 1.00 93.00 97 ASN A O 1
ATOM 704 N N . ASN A 1 98 ? -16.411 -0.946 0.584 1.00 92.62 98 ASN A N 1
ATOM 705 C CA . ASN A 1 98 ? -16.603 -0.256 -0.689 1.00 92.62 98 ASN A CA 1
ATOM 706 C C . ASN A 1 98 ? -15.464 -0.506 -1.685 1.00 92.62 98 ASN A C 1
ATOM 708 O O . ASN A 1 98 ? -15.706 -0.428 -2.886 1.00 92.62 98 ASN A O 1
ATOM 712 N N . ASN A 1 99 ? -14.254 -0.795 -1.199 1.00 93.31 99 ASN A N 1
ATOM 713 C CA . ASN A 1 99 ? -13.062 -0.991 -2.024 1.00 93.31 99 ASN A CA 1
ATOM 714 C C . ASN A 1 99 ? -12.578 -2.457 -2.032 1.00 93.31 99 ASN A C 1
ATOM 716 O O . ASN A 1 99 ? -11.475 -2.715 -2.492 1.00 93.31 99 ASN A O 1
ATOM 720 N N . ASP A 1 100 ? -13.366 -3.429 -1.553 1.00 93.81 100 ASP A N 1
ATOM 721 C CA . ASP A 1 100 ? -12.943 -4.838 -1.410 1.00 93.81 100 ASP A CA 1
ATOM 722 C C . ASP A 1 100 ? -12.412 -5.430 -2.726 1.00 93.81 100 ASP A C 1
ATOM 724 O O . ASP A 1 100 ? -11.372 -6.088 -2.761 1.00 93.81 100 ASP A O 1
ATOM 728 N N . VAL A 1 101 ? -13.077 -5.114 -3.841 1.00 94.56 101 VAL A N 1
ATOM 729 C CA . VAL A 1 101 ? -12.627 -5.511 -5.182 1.00 94.56 101 VAL A CA 1
ATOM 730 C C . VAL A 1 101 ? -11.251 -4.923 -5.497 1.00 94.56 101 VAL A C 1
ATOM 732 O O . VAL A 1 101 ? -10.368 -5.653 -5.937 1.00 94.56 101 VAL A O 1
ATOM 735 N N . ASP A 1 102 ? -11.047 -3.632 -5.241 1.00 94.81 102 ASP A N 1
ATOM 736 C CA . ASP A 1 102 ? -9.783 -2.952 -5.524 1.00 94.81 102 ASP A CA 1
ATOM 737 C C . ASP A 1 102 ? -8.655 -3.435 -4.603 1.00 94.81 102 ASP A C 1
ATOM 739 O O . ASP A 1 102 ? -7.525 -3.615 -5.053 1.00 94.81 102 ASP A O 1
ATOM 743 N N . VAL A 1 103 ? -8.954 -3.729 -3.335 1.00 94.25 103 VAL A N 1
ATOM 744 C CA . VAL A 1 103 ? -7.999 -4.346 -2.402 1.00 94.25 103 VAL A CA 1
ATOM 745 C C . VAL A 1 103 ? -7.556 -5.718 -2.912 1.00 94.25 103 VAL A C 1
ATOM 747 O O . VAL A 1 103 ? -6.36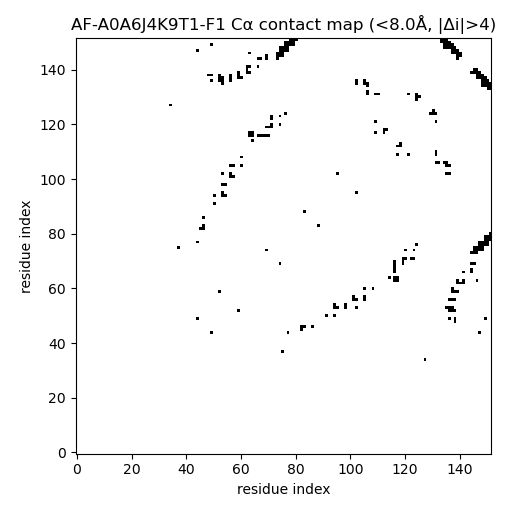7 -6.034 -2.874 1.00 94.25 103 VAL A O 1
ATOM 750 N N . ASN A 1 104 ? -8.478 -6.524 -3.439 1.00 95.31 104 ASN A N 1
ATOM 751 C CA . ASN A 1 104 ? -8.124 -7.806 -4.046 1.00 95.31 104 ASN A CA 1
ATOM 752 C C . ASN A 1 104 ? -7.273 -7.618 -5.312 1.00 95.31 104 ASN A C 1
ATOM 754 O O . ASN A 1 104 ? -6.269 -8.308 -5.462 1.00 95.31 104 ASN A O 1
ATOM 758 N N . VAL A 1 105 ? -7.581 -6.625 -6.155 1.00 95.88 105 VAL A N 1
ATOM 759 C CA . VAL A 1 105 ? -6.741 -6.266 -7.315 1.00 95.88 105 VAL A CA 1
ATOM 760 C C . VAL A 1 105 ? -5.331 -5.853 -6.884 1.00 95.88 105 VAL A C 1
ATOM 762 O O . VAL A 1 105 ? -4.362 -6.279 -7.507 1.00 95.88 105 VAL A O 1
ATOM 765 N N . LEU A 1 106 ? -5.189 -5.071 -5.810 1.00 96.12 106 LEU A N 1
ATOM 766 C CA . LEU A 1 106 ? -3.882 -4.706 -5.254 1.00 96.12 106 LEU A CA 1
ATOM 767 C C . LEU A 1 106 ? -3.093 -5.937 -4.813 1.00 96.12 106 LEU A C 1
ATOM 769 O O . LEU A 1 106 ? -1.917 -6.060 -5.141 1.00 96.12 106 LEU A O 1
ATOM 773 N N . ARG A 1 107 ? -3.727 -6.854 -4.082 1.00 96.88 107 ARG A N 1
ATOM 774 C CA . ARG A 1 107 ? -3.075 -8.084 -3.611 1.00 96.88 107 ARG A CA 1
ATOM 775 C C . ARG A 1 107 ? -2.674 -8.987 -4.768 1.00 96.88 107 ARG A C 1
ATOM 777 O O . ARG A 1 107 ? -1.569 -9.522 -4.769 1.00 96.88 107 ARG A O 1
ATOM 784 N N . ASP A 1 108 ? -3.541 -9.130 -5.763 1.00 96.88 108 ASP A N 1
ATOM 785 C CA . ASP A 1 108 ? -3.235 -9.882 -6.977 1.00 96.88 108 A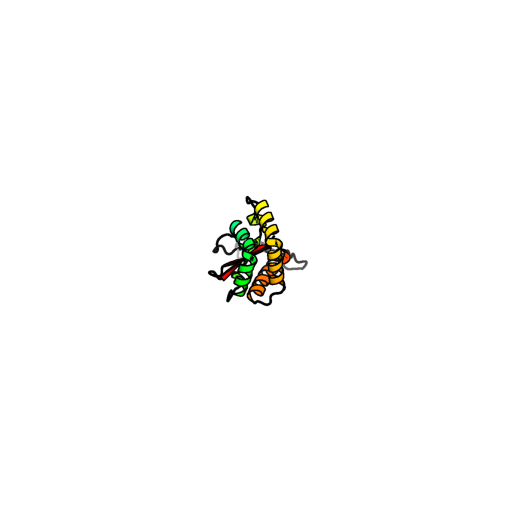SP A CA 1
ATOM 786 C C . ASP A 1 108 ? -2.075 -9.239 -7.738 1.00 96.88 108 ASP A C 1
ATOM 788 O O . ASP A 1 108 ? -1.173 -9.943 -8.193 1.00 96.88 108 ASP A O 1
ATOM 792 N N . PHE A 1 109 ? -2.050 -7.910 -7.825 1.00 96.19 109 PHE A N 1
ATOM 793 C CA . PHE A 1 109 ? -0.950 -7.168 -8.425 1.00 96.19 109 PHE A CA 1
ATOM 794 C C . PHE A 1 109 ? 0.369 -7.399 -7.673 1.00 96.19 109 PHE A C 1
ATOM 796 O O . PHE A 1 109 ? 1.359 -7.771 -8.298 1.00 96.19 109 PHE A O 1
ATOM 803 N N . LEU A 1 110 ? 0.384 -7.265 -6.345 1.00 96.31 110 LEU A N 1
ATOM 804 C CA . LEU A 1 110 ? 1.582 -7.492 -5.528 1.00 96.31 110 LEU A CA 1
ATOM 805 C C . LEU A 1 110 ? 2.095 -8.940 -5.623 1.00 96.31 110 LEU A C 1
ATOM 807 O O . LEU A 1 110 ? 3.303 -9.156 -5.681 1.00 96.31 110 LEU A O 1
ATOM 811 N N . ASN A 1 111 ? 1.197 -9.928 -5.694 1.00 96.00 111 ASN A N 1
ATOM 812 C CA . ASN A 1 111 ? 1.569 -11.345 -5.782 1.00 96.00 111 ASN A CA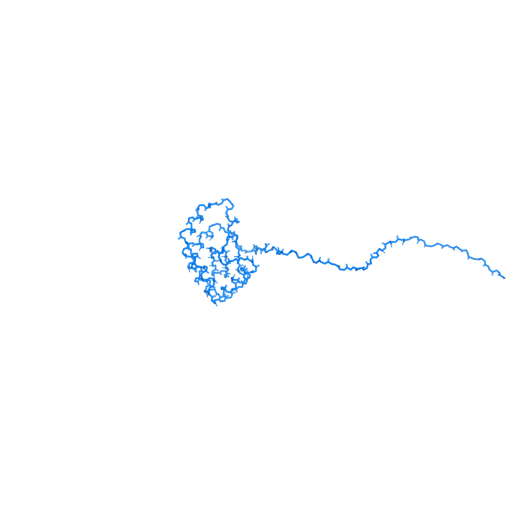 1
ATOM 813 C C . ASN A 1 111 ? 2.072 -11.778 -7.167 1.00 96.00 111 ASN A C 1
ATOM 815 O O . ASN A 1 111 ? 2.844 -12.731 -7.260 1.00 96.00 111 ASN A O 1
ATOM 819 N N . ASN A 1 112 ? 1.593 -11.149 -8.244 1.00 95.56 112 ASN A N 1
ATOM 820 C CA . ASN A 1 112 ? 1.830 -11.633 -9.610 1.00 95.56 112 ASN A CA 1
ATOM 821 C C . ASN A 1 112 ? 2.692 -10.697 -10.466 1.00 95.56 112 ASN A C 1
ATOM 823 O O . ASN A 1 112 ? 3.102 -11.085 -11.563 1.00 95.56 112 ASN A O 1
ATOM 827 N N . SER A 1 113 ? 2.945 -9.467 -10.017 1.00 93.12 113 SER A N 1
ATOM 828 C CA . SER A 1 113 ? 3.734 -8.507 -10.786 1.00 93.12 113 SER A CA 1
ATOM 829 C C . SER A 1 113 ? 5.222 -8.852 -10.762 1.00 93.12 113 SER A C 1
ATOM 831 O O . SER A 1 113 ? 5.782 -9.241 -9.741 1.00 93.12 113 SER A O 1
ATOM 833 N N . VAL A 1 114 ? 5.869 -8.669 -11.914 1.00 92.19 114 VAL A N 1
ATOM 834 C CA . VAL A 1 114 ? 7.326 -8.800 -12.097 1.00 92.19 114 VAL A CA 1
ATOM 835 C C . VAL A 1 114 ? 8.027 -7.437 -12.134 1.00 92.19 114 VAL A C 1
ATOM 837 O O . VAL A 1 114 ? 9.174 -7.346 -12.556 1.00 92.19 114 VAL A O 1
ATOM 840 N N . ASN A 1 115 ? 7.323 -6.364 -11.764 1.00 93.38 115 ASN A N 1
ATOM 841 C CA . ASN A 1 115 ? 7.871 -5.012 -11.719 1.00 93.38 115 ASN A CA 1
ATOM 842 C C . ASN A 1 115 ? 8.901 -4.881 -10.581 1.00 93.38 115 ASN A C 1
ATOM 844 O O . ASN A 1 115 ? 8.610 -5.264 -9.449 1.00 93.38 115 ASN A O 1
ATOM 848 N N . ASP A 1 116 ? 10.068 -4.291 -10.860 1.00 94.25 116 ASP A N 1
ATOM 849 C CA . ASP A 1 116 ? 11.161 -4.150 -9.884 1.00 94.25 116 ASP A CA 1
ATOM 850 C C . ASP A 1 116 ? 10.725 -3.413 -8.602 1.00 94.25 116 ASP A C 1
ATOM 852 O O . ASP A 1 116 ? 11.093 -3.817 -7.500 1.00 94.25 116 ASP A O 1
ATOM 856 N N . ASN A 1 117 ? 9.872 -2.386 -8.708 1.00 94.62 117 ASN A N 1
ATOM 857 C CA . ASN A 1 117 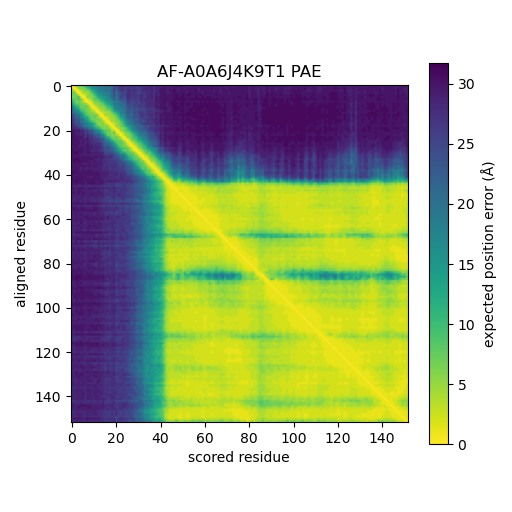? 9.350 -1.669 -7.540 1.00 94.62 117 ASN A CA 1
ATOM 858 C C . ASN A 1 117 ? 8.434 -2.562 -6.693 1.00 94.62 117 ASN A C 1
ATOM 860 O O . ASN A 1 117 ? 8.427 -2.449 -5.468 1.00 94.62 117 ASN A O 1
ATOM 864 N N . VAL A 1 118 ? 7.676 -3.465 -7.324 1.00 95.31 118 VAL A N 1
ATOM 865 C CA . VAL A 1 118 ? 6.858 -4.451 -6.601 1.00 95.31 118 VAL A CA 1
ATOM 866 C C . VAL A 1 118 ? 7.741 -5.478 -5.907 1.00 95.31 118 VAL A C 1
ATOM 868 O O . VAL A 1 118 ? 7.461 -5.824 -4.764 1.00 95.31 118 VAL A O 1
ATOM 871 N N . VAL A 1 119 ? 8.835 -5.908 -6.543 1.00 95.38 119 VAL A N 1
ATOM 872 C CA . VAL A 1 119 ? 9.829 -6.783 -5.903 1.00 95.38 119 VAL A CA 1
ATOM 873 C C . VAL A 1 119 ? 10.389 -6.120 -4.645 1.00 95.38 119 VAL A C 1
ATOM 875 O O . VAL A 1 119 ? 10.390 -6.741 -3.591 1.00 95.38 119 VAL A O 1
ATOM 878 N N . ILE A 1 120 ? 10.754 -4.836 -4.708 1.00 95.00 120 ILE A N 1
ATOM 879 C CA . ILE A 1 120 ? 11.245 -4.087 -3.539 1.00 95.00 120 ILE A CA 1
ATOM 880 C C . ILE A 1 120 ? 10.184 -3.983 -2.435 1.00 95.00 120 ILE A C 1
ATOM 882 O O . ILE A 1 120 ? 10.507 -4.115 -1.254 1.00 95.00 120 ILE A O 1
ATOM 886 N N . VAL A 1 121 ? 8.919 -3.743 -2.793 1.00 95.38 121 VAL A N 1
ATOM 887 C CA . VAL A 1 121 ? 7.818 -3.733 -1.817 1.00 95.38 121 VAL A CA 1
ATOM 888 C C . VAL A 1 121 ? 7.663 -5.109 -1.165 1.00 95.38 121 VAL A C 1
ATOM 890 O O . VAL A 1 121 ? 7.575 -5.178 0.059 1.00 95.38 121 VAL A O 1
ATOM 893 N N . ASN A 1 122 ? 7.685 -6.190 -1.945 1.00 95.94 122 ASN A N 1
ATOM 894 C CA . ASN A 1 122 ? 7.593 -7.554 -1.425 1.00 95.94 122 ASN A CA 1
ATOM 895 C C . ASN A 1 122 ? 8.794 -7.910 -0.536 1.00 95.94 122 ASN A C 1
ATOM 897 O O . ASN A 1 122 ? 8.588 -8.465 0.537 1.00 95.94 122 ASN A O 1
ATOM 901 N N . ASP A 1 123 ? 10.013 -7.496 -0.892 1.00 95.19 123 ASP A N 1
ATOM 902 C CA . ASP A 1 123 ? 11.200 -7.674 -0.046 1.00 95.19 123 ASP A CA 1
ATOM 903 C C . ASP A 1 123 ? 11.017 -6.999 1.326 1.00 95.19 123 ASP A C 1
ATOM 905 O O . ASP A 1 123 ? 11.368 -7.562 2.363 1.00 95.19 123 ASP A O 1
ATOM 909 N N . VAL A 1 124 ? 10.442 -5.790 1.360 1.00 95.12 124 VAL A N 1
ATOM 910 C CA . VAL A 1 124 ? 10.156 -5.071 2.616 1.00 95.12 124 VAL A CA 1
ATOM 911 C C . VAL A 1 124 ? 9.097 -5.803 3.446 1.00 95.12 124 VAL A C 1
ATOM 913 O O . VAL A 1 124 ? 9.237 -5.886 4.670 1.00 95.12 124 VAL A O 1
ATOM 916 N N . LEU A 1 125 ? 8.054 -6.336 2.802 1.00 95.00 125 LEU A N 1
ATOM 917 C CA . LEU A 1 125 ? 7.014 -7.129 3.466 1.00 95.00 125 LEU A CA 1
ATOM 918 C C . LEU A 1 125 ? 7.586 -8.428 4.047 1.00 95.00 125 LEU A C 1
ATOM 920 O O . LEU A 1 125 ? 7.342 -8.726 5.217 1.00 95.00 125 LEU A O 1
ATOM 924 N N . ASP A 1 126 ? 8.424 -9.134 3.289 1.00 95.19 126 ASP A N 1
ATOM 925 C CA . ASP A 1 126 ? 9.087 -10.367 3.718 1.00 95.19 126 ASP A CA 1
ATOM 926 C C . ASP A 1 126 ? 10.028 -10.123 4.906 1.00 95.19 126 ASP A C 1
ATOM 928 O O . ASP A 1 126 ? 10.017 -10.879 5.880 1.00 95.19 126 ASP A O 1
ATOM 932 N N . ILE A 1 127 ? 10.797 -9.025 4.889 1.00 93.06 127 ILE A N 1
ATOM 933 C CA . ILE A 1 127 ? 11.628 -8.602 6.032 1.00 93.06 127 ILE A CA 1
ATOM 934 C C . ILE A 1 127 ? 10.766 -8.347 7.277 1.00 93.06 127 ILE A C 1
ATOM 936 O O . ILE A 1 127 ? 11.179 -8.661 8.398 1.00 93.06 127 ILE A O 1
ATOM 940 N N . GLY A 1 128 ? 9.577 -7.773 7.084 1.00 90.12 128 GLY A N 1
ATOM 941 C CA . GLY A 1 128 ? 8.595 -7.534 8.137 1.00 90.12 128 GLY A CA 1
ATOM 942 C C . GLY A 1 128 ? 7.828 -8.781 8.586 1.00 90.12 128 GLY A C 1
ATOM 943 O O . GLY A 1 128 ? 7.118 -8.695 9.586 1.00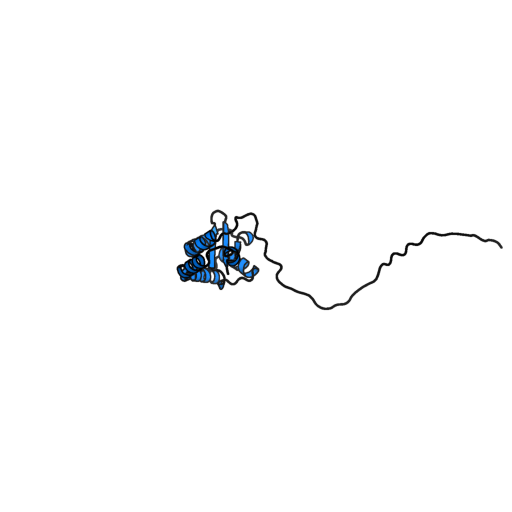 90.12 128 GLY A O 1
ATOM 944 N N . ASN A 1 129 ? 7.976 -9.918 7.893 1.00 94.25 129 ASN A N 1
ATOM 945 C CA . ASN A 1 129 ? 7.128 -11.105 8.034 1.00 94.25 129 ASN A CA 1
ATOM 946 C C . ASN A 1 129 ? 5.629 -10.772 7.887 1.00 94.25 129 ASN A C 1
ATOM 948 O O . ASN A 1 129 ? 4.805 -11.209 8.689 1.00 94.25 129 ASN A O 1
ATOM 952 N N . ILE A 1 130 ? 5.306 -9.963 6.878 1.00 93.50 130 ILE A N 1
ATOM 953 C CA . ILE A 1 130 ? 3.953 -9.499 6.562 1.00 93.50 130 ILE A CA 1
ATOM 954 C C . ILE A 1 130 ? 3.515 -10.171 5.269 1.00 93.50 130 ILE A C 1
ATOM 956 O O . ILE A 1 130 ? 4.211 -10.115 4.255 1.00 93.50 130 ILE A O 1
ATOM 960 N N . LEU A 1 131 ? 2.348 -10.801 5.287 1.00 95.31 131 LEU A N 1
ATOM 961 C CA . LEU A 1 131 ? 1.795 -11.454 4.110 1.00 95.31 131 LEU A CA 1
ATOM 962 C C . LEU A 1 131 ? 1.151 -10.414 3.186 1.00 95.31 131 LEU A C 1
ATOM 964 O O . LEU A 1 131 ? 0.476 -9.491 3.635 1.00 95.31 131 LEU A O 1
ATOM 968 N N . VAL A 1 132 ? 1.232 -10.611 1.867 1.00 94.94 132 VAL A N 1
ATOM 969 C CA . VAL A 1 132 ? 0.507 -9.759 0.900 1.00 94.94 132 VAL A CA 1
ATOM 970 C C . VAL A 1 132 ? -1.003 -9.747 1.186 1.00 94.94 132 VAL A C 1
ATOM 972 O O . VAL A 1 132 ? -1.671 -8.738 0.980 1.00 94.94 132 VAL A O 1
ATOM 975 N N . THR A 1 133 ? -1.555 -10.834 1.737 1.00 95.44 133 THR A N 1
ATOM 976 C CA . THR A 1 133 ? -2.962 -10.909 2.167 1.00 95.44 133 THR A CA 1
ATOM 977 C C . THR A 1 133 ? -3.314 -9.969 3.319 1.00 95.44 133 THR A C 1
ATOM 979 O O . THR A 1 133 ? -4.494 -9.702 3.530 1.00 95.44 133 THR A O 1
ATOM 982 N N . GLU A 1 134 ? -2.328 -9.471 4.063 1.00 95.06 134 GLU A N 1
ATOM 983 C CA . GLU A 1 134 ? -2.510 -8.505 5.154 1.00 95.06 134 GLU A CA 1
ATOM 984 C C . GLU A 1 134 ? -2.470 -7.060 4.643 1.00 95.06 134 GLU A C 1
ATOM 986 O O . GLU A 1 134 ? -3.008 -6.163 5.292 1.00 95.06 134 GLU A O 1
ATOM 991 N N . VAL A 1 135 ? -1.936 -6.823 3.439 1.00 95.19 135 VAL A N 1
ATOM 992 C CA . VAL A 1 135 ? -1.939 -5.503 2.796 1.00 95.19 135 VAL A CA 1
ATOM 993 C C . VAL A 1 135 ? -3.362 -5.118 2.409 1.00 95.19 135 VAL A C 1
ATOM 995 O O . VAL A 1 135 ? -4.087 -5.901 1.790 1.00 95.19 135 VAL A O 1
ATOM 998 N N . ILE A 1 136 ? -3.767 -3.899 2.760 1.00 94.81 136 ILE A N 1
ATOM 999 C CA . ILE A 1 136 ? -5.092 -3.358 2.429 1.00 94.81 136 ILE A CA 1
ATOM 1000 C C . ILE A 1 136 ? -5.044 -2.098 1.584 1.00 94.81 136 ILE A C 1
ATOM 1002 O O . ILE A 1 136 ? -6.011 -1.791 0.900 1.00 94.81 136 ILE A O 1
ATOM 1006 N N . ALA A 1 137 ? -3.951 -1.346 1.630 1.00 95.44 137 ALA A N 1
ATOM 1007 C CA . ALA A 1 137 ? -3.817 -0.146 0.830 1.00 95.44 137 ALA A CA 1
ATOM 1008 C C . ALA A 1 137 ? -2.352 0.170 0.584 1.00 95.44 137 ALA A C 1
ATOM 1010 O O . ALA A 1 137 ? -1.465 -0.216 1.348 1.00 95.44 137 ALA A O 1
ATOM 1011 N N . LEU A 1 138 ? -2.124 0.931 -0.473 1.00 94.06 138 LEU A N 1
ATOM 1012 C CA . LEU A 1 138 ? -0.817 1.421 -0.853 1.00 94.06 138 LEU A CA 1
ATOM 1013 C C . LEU A 1 138 ? -0.977 2.891 -1.227 1.00 94.06 138 LEU A C 1
ATOM 1015 O O . LEU A 1 138 ? -1.909 3.230 -1.951 1.00 94.06 138 LEU A O 1
ATOM 1019 N N . ASP A 1 139 ? -0.119 3.755 -0.695 1.00 94.38 139 ASP A N 1
ATOM 1020 C CA . ASP A 1 139 ? -0.036 5.181 -1.020 1.00 94.38 139 ASP A CA 1
ATOM 1021 C C . ASP A 1 139 ? 1.315 5.452 -1.679 1.00 94.38 139 ASP A C 1
ATOM 1023 O O . ASP A 1 139 ? 2.362 5.232 -1.062 1.00 94.38 139 ASP A O 1
ATOM 1027 N N . VAL A 1 140 ? 1.294 5.893 -2.939 1.00 92.62 140 VAL A N 1
ATOM 1028 C CA . VAL A 1 140 ? 2.511 6.212 -3.692 1.00 92.62 140 VAL A CA 1
ATOM 1029 C C . VAL A 1 140 ? 2.630 7.707 -3.859 1.00 92.62 140 VAL A C 1
ATOM 1031 O O . VAL A 1 140 ? 1.891 8.334 -4.624 1.00 92.62 140 V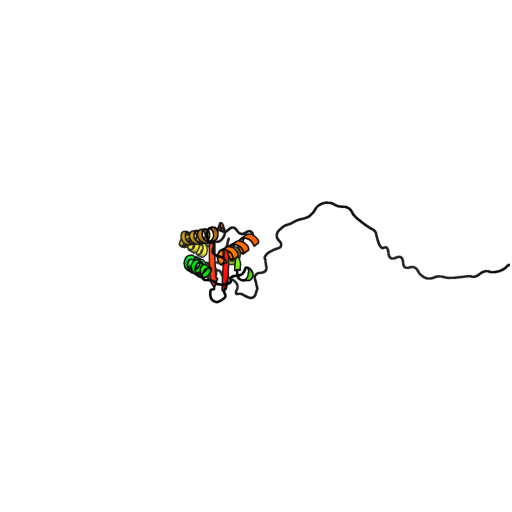AL A O 1
ATOM 1034 N N . ASN A 1 141 ? 3.648 8.273 -3.228 1.00 90.25 141 ASN A N 1
ATOM 1035 C CA . ASN A 1 141 ? 4.016 9.651 -3.458 1.00 90.25 141 ASN A CA 1
ATOM 1036 C C . ASN A 1 141 ? 5.069 9.728 -4.567 1.00 90.25 141 ASN A C 1
ATOM 1038 O O . ASN A 1 141 ? 6.272 9.656 -4.319 1.00 90.25 141 ASN A O 1
ATOM 1042 N N . VAL A 1 142 ? 4.597 9.933 -5.797 1.00 87.31 142 VAL A N 1
ATOM 1043 C CA . VAL A 1 142 ? 5.445 10.070 -6.995 1.00 87.31 142 VAL A CA 1
ATOM 1044 C C . VAL A 1 142 ? 6.389 11.274 -6.948 1.00 87.31 142 VAL A C 1
ATOM 1046 O O . VAL A 1 142 ? 7.400 11.281 -7.641 1.00 87.31 142 VAL A O 1
ATOM 1049 N N . LEU A 1 143 ? 6.084 12.297 -6.139 1.00 85.31 143 LEU A N 1
ATOM 1050 C CA . LEU A 1 143 ? 6.939 13.480 -6.003 1.00 85.31 143 LEU A CA 1
ATOM 1051 C C . LEU A 1 143 ? 8.132 13.214 -5.085 1.00 85.31 143 LEU A C 1
ATOM 1053 O O . LEU A 1 143 ? 9.210 13.755 -5.315 1.00 85.31 143 LEU A O 1
ATOM 1057 N N . SER A 1 144 ? 7.932 12.417 -4.034 1.00 86.06 144 SER A N 1
ATOM 1058 C CA . SER A 1 144 ? 8.989 12.071 -3.082 1.00 86.06 144 SER A CA 1
ATOM 1059 C C . SER A 1 144 ? 9.629 10.709 -3.338 1.00 86.06 144 SER A C 1
ATOM 1061 O O . SER A 1 144 ? 10.561 10.367 -2.620 1.00 86.06 144 SER A O 1
ATOM 1063 N N . GLY A 1 145 ? 9.113 9.925 -4.289 1.00 88.00 145 GLY A N 1
ATOM 1064 C CA . GLY A 1 145 ? 9.559 8.554 -4.554 1.00 88.00 145 GLY A CA 1
ATOM 1065 C C . GLY A 1 145 ? 9.236 7.566 -3.431 1.00 88.00 145 GLY A C 1
ATOM 1066 O O . GLY A 1 145 ? 9.835 6.503 -3.372 1.00 88.00 145 GLY A O 1
ATOM 1067 N N . GLN A 1 146 ? 8.321 7.918 -2.521 1.00 91.69 146 GLN A N 1
ATOM 1068 C CA . GLN A 1 146 ? 8.040 7.116 -1.327 1.00 91.69 146 GLN A CA 1
ATOM 1069 C C . GLN A 1 146 ? 6.778 6.288 -1.493 1.00 91.69 146 GLN A C 1
ATOM 1071 O O . GLN A 1 146 ? 5.795 6.743 -2.085 1.00 91.69 146 GLN A O 1
ATOM 1076 N N . VAL A 1 147 ? 6.791 5.111 -0.877 1.00 93.12 147 VAL A N 1
ATOM 1077 C CA . VAL A 1 147 ? 5.662 4.186 -0.857 1.00 93.12 147 VAL A CA 1
ATOM 1078 C C . VAL A 1 147 ? 5.289 3.904 0.589 1.00 93.12 147 VAL A C 1
ATOM 1080 O O . VAL A 1 147 ? 6.119 3.461 1.378 1.00 93.12 147 VAL A O 1
ATOM 1083 N N . THR A 1 148 ? 4.033 4.148 0.953 1.00 94.69 148 THR A N 1
ATOM 1084 C CA . THR A 1 148 ? 3.486 3.716 2.243 1.00 94.69 148 THR A CA 1
ATOM 1085 C C . THR A 1 148 ? 2.547 2.540 2.023 1.00 94.69 148 THR A C 1
ATOM 1087 O O . THR A 1 148 ? 1.559 2.656 1.303 1.00 94.69 148 THR A O 1
ATOM 1090 N N . VAL A 1 149 ? 2.842 1.414 2.661 1.00 95.50 149 VAL A N 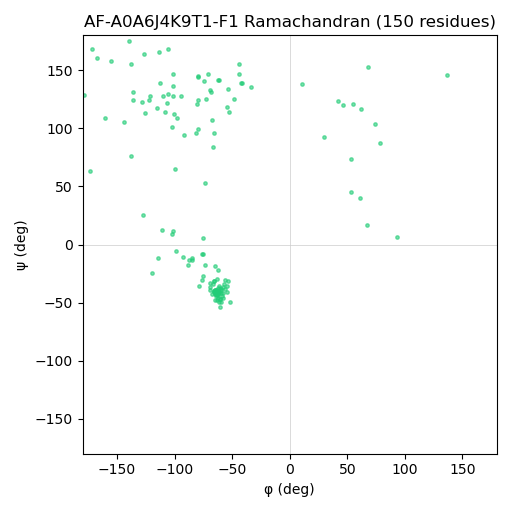1
ATOM 1091 C CA . VAL A 1 149 ? 2.023 0.202 2.642 1.00 95.50 149 VAL A CA 1
ATOM 1092 C C . VAL A 1 149 ? 1.241 0.121 3.945 1.00 95.50 149 VAL A C 1
ATOM 1094 O O . VAL A 1 149 ? 1.823 0.218 5.025 1.00 95.50 149 VAL A O 1
ATOM 1097 N N . PHE A 1 150 ? -0.073 -0.053 3.853 1.00 95.19 150 PHE A N 1
ATOM 1098 C CA . PHE A 1 150 ? -0.950 -0.226 5.007 1.00 95.19 150 PHE A CA 1
ATOM 1099 C C . PHE A 1 150 ? -1.377 -1.685 5.121 1.00 95.19 150 PHE A C 1
ATOM 1101 O O . PHE A 1 150 ? -1.880 -2.256 4.150 1.00 95.19 150 PHE A O 1
ATOM 1108 N N . GLN A 1 151 ? -1.211 -2.256 6.310 1.00 94.06 151 GLN A N 1
ATOM 1109 C CA . GLN A 1 151 ? -1.514 -3.656 6.597 1.00 94.06 151 GLN A CA 1
ATOM 1110 C C . GLN A 1 151 ? -2.222 -3.824 7.940 1.00 94.06 151 GLN A C 1
ATOM 1112 O O . GLN A 1 151 ? -2.054 -2.980 8.827 1.00 94.06 151 GLN A O 1
ATOM 1117 N N . PHE A 1 152 ? -2.983 -4.905 8.089 1.00 90.06 152 PHE A N 1
ATOM 1118 C CA . PHE A 1 152 ? -3.534 -5.327 9.382 1.00 90.06 152 PHE A CA 1
ATOM 1119 C C . PHE A 1 152 ? -2.507 -6.102 10.198 1.00 90.06 152 PHE A C 1
ATOM 1121 O O . PHE A 1 152 ? -1.881 -7.000 9.611 1.00 90.06 152 PHE A O 1
#

Foldseek 3Di:
DDDDDDDDDDDDDDDDDDDDDDDDDDDDDDDDPDPPDDPPPDDDDAPVNVLVQLVCLVVLLVLLLVQDPAALNQEAEDEVVVRPVPDDPVSVVVSCVVRVVSQVVNLCCLVPPPRPSSVRNVVNCVVVVHHSVQWRGWDADSPSSHIYTYGD

Mean predicted aligned error: 13.79 Å

Sequence (152 aa):
MRARALIPAAFFGLALVATGCSDSATTPAPEAASFARQNPNTGQATFGNLIAALNNVAVNINNLEALNDLTVADVRVINVEDLLNGNNVEALNNALNNNDVDVNVLRDFLNNSVNDNVVIVNDVLDIGNILVTEVIALDVNVLSGQVTVFQF

Radius of gyration: 29.95 Å; Cα contacts (8 Å, |Δi|>4): 147; chains: 1; bounding box: 100×39×74 Å

Secondary structure (DSSP, 8-state):
---------------------------------------TTS----HHHHHHHHTTHHHHHHHHHH-SS--GGGEEEEEHHHHHTTS-HHHHHHHHHHHHHHHHHHHHHHHH---HHHHHHHHHHHHTT--GGGEEEEEEETTTTEEEEEE-

Solvent-accessible surface area (backbone atoms only — not comparable to full-atom values): 9653 Å² total; per-residue (Å²): 132,86,84,90,84,83,90,82,90,84,81,90,81,90,77,90,79,80,81,81,85,87,86,90,84,83,86,83,83,79,78,81,87,70,91,79,70,76,70,89,88,58,82,80,86,46,57,66,53,52,56,52,16,42,76,34,35,73,59,23,52,54,42,46,71,68,57,74,88,65,48,64,89,35,52,43,81,40,58,47,67,76,48,45,77,92,49,64,64,66,60,51,52,51,51,46,69,75,29,47,69,51,33,48,51,51,36,52,45,65,74,69,53,86,47,69,53,48,50,41,52,49,52,52,29,55,76,66,74,47,56,63,88,37,46,55,34,39,40,50,40,79,89,76,55,31,35,41,38,32,24,106

pLDDT: mean 77.95, std 22.2, range [34.09, 96.88]

Organism: NCBI:txid203437